Protein AF-A0A1H3ULE9-F1 (afdb_monomer)

Nearest PDB structures (foldseek):
  8eq8-assembly1_B  TM=8.835E-01  e=4.443E+00  Homo sapiens
  6gn0-assembly1_A  TM=8.458E-01  e=3.526E+00  Homo sapiens
  6fna-assembly1_A  TM=8.331E-01  e=4.987E+00  Homo sapiens
  6fn9-assembly1_A  TM=8.378E-01  e=5.284E+00  Homo sapiens
  6f09-assembly3_P  TM=6.917E-01  e=9.418E+00  Homo sapiens

Radius of gyration: 18.26 Å; Cα contacts (8 Å, |Δi|>4): 29; chains: 1; bounding box: 48×48×41 Å

Organism: NCBI:txid1503961

Structure (mmCIF, N/CA/C/O backbone):
data_AF-A0A1H3ULE9-F1
#
_entry.id   AF-A0A1H3ULE9-F1
#
loop_
_atom_site.group_PDB
_atom_site.id
_atom_site.type_symbol
_atom_site.label_atom_id
_atom_site.label_alt_id
_atom_site.label_comp_id
_atom_site.label_asym_id
_atom_site.label_entity_id
_atom_site.label_seq_id
_atom_site.pdbx_PDB_ins_code
_atom_site.Cartn_x
_atom_site.Cartn_y
_atom_site.Cartn_z
_atom_site.occupancy
_atom_site.B_iso_or_equiv
_atom_site.auth_seq_id
_atom_site.auth_comp_id
_atom_site.auth_asym_id
_atom_site.auth_atom_id
_atom_site.pdbx_PDB_model_num
ATOM 1 N N . MET A 1 1 ? -6.860 7.112 -21.674 1.00 36.97 1 MET A N 1
ATOM 2 C CA . MET A 1 1 ? -5.486 7.649 -21.695 1.00 36.97 1 MET A CA 1
ATOM 3 C C . MET A 1 1 ? -4.582 6.442 -21.779 1.00 36.97 1 MET A C 1
ATOM 5 O O . MET A 1 1 ? -4.748 5.556 -20.953 1.00 36.97 1 MET A O 1
ATOM 9 N N . GLU A 1 2 ? -3.754 6.340 -22.815 1.00 44.34 2 GLU A N 1
ATOM 10 C CA . GLU A 1 2 ? -2.791 5.242 -22.935 1.00 44.34 2 GLU A CA 1
ATOM 11 C C . GLU A 1 2 ? -1.764 5.420 -21.815 1.00 44.34 2 GLU A C 1
ATOM 13 O O . GLU A 1 2 ? -0.952 6.341 -21.853 1.00 44.34 2 GLU A O 1
ATOM 18 N N . GLN A 1 3 ? -1.882 4.630 -20.748 1.00 57.03 3 GLN A N 1
ATOM 19 C CA . GLN A 1 3 ? -0.869 4.613 -19.703 1.00 57.03 3 GLN A CA 1
ATOM 20 C C . GLN A 1 3 ? 0.319 3.844 -20.266 1.00 57.03 3 GLN A C 1
ATOM 22 O O . GLN A 1 3 ? 0.236 2.639 -20.500 1.00 57.03 3 GLN A O 1
ATOM 27 N N . HIS A 1 4 ? 1.402 4.561 -20.562 1.00 67.62 4 HIS A N 1
ATOM 28 C CA . HIS A 1 4 ? 2.664 3.912 -20.873 1.00 67.62 4 HIS A CA 1
ATOM 29 C C . HIS A 1 4 ? 3.068 3.034 -19.681 1.00 67.62 4 HIS A C 1
ATOM 31 O O . HIS A 1 4 ? 2.890 3.456 -18.536 1.00 67.62 4 HIS A O 1
ATOM 37 N N . PRO A 1 5 ? 3.576 1.815 -19.925 1.00 78.44 5 PRO A N 1
ATOM 38 C CA . PRO A 1 5 ? 4.045 0.965 -18.844 1.00 78.44 5 PRO A CA 1
ATOM 39 C C . PRO A 1 5 ? 5.170 1.684 -18.095 1.00 78.44 5 PRO A C 1
ATOM 41 O O . PRO A 1 5 ? 6.091 2.212 -18.720 1.00 78.44 5 PRO A O 1
ATOM 44 N N . LEU A 1 6 ? 5.077 1.707 -16.764 1.00 81.50 6 LEU A N 1
ATOM 45 C CA . LEU A 1 6 ? 6.099 2.302 -15.907 1.00 81.50 6 LEU A CA 1
ATOM 46 C C . LEU A 1 6 ? 7.446 1.611 -16.119 1.00 81.50 6 LEU A C 1
ATOM 48 O O . LEU A 1 6 ? 7.527 0.383 -16.245 1.00 81.50 6 LEU A O 1
ATOM 52 N N . THR A 1 7 ? 8.511 2.402 -16.106 1.00 86.50 7 THR A N 1
ATOM 53 C CA . THR A 1 7 ? 9.878 1.894 -16.045 1.00 86.50 7 THR A CA 1
ATOM 54 C C . THR A 1 7 ? 10.138 1.209 -14.705 1.00 86.50 7 THR A C 1
ATOM 56 O O . THR A 1 7 ? 9.442 1.427 -13.714 1.00 86.50 7 THR A O 1
ATOM 59 N N . TYR A 1 8 ? 11.183 0.380 -14.653 1.00 80.88 8 TYR A N 1
ATOM 60 C CA . TYR A 1 8 ? 11.585 -0.291 -13.415 1.00 80.88 8 TYR A CA 1
ATOM 61 C C . TYR A 1 8 ? 11.868 0.703 -12.276 1.00 80.88 8 TYR A C 1
ATOM 63 O O . TYR A 1 8 ? 11.438 0.477 -11.151 1.00 80.88 8 TYR A O 1
ATOM 71 N N . LEU A 1 9 ? 12.535 1.824 -12.574 1.00 84.44 9 LEU A N 1
ATOM 72 C CA . LEU A 1 9 ? 12.820 2.859 -11.580 1.00 84.44 9 LEU A CA 1
ATOM 73 C C . LEU A 1 9 ? 11.533 3.494 -11.036 1.00 84.44 9 LEU A C 1
ATOM 75 O O . LEU A 1 9 ? 11.384 3.600 -9.826 1.00 84.44 9 LEU A O 1
ATOM 79 N N . GLU A 1 10 ? 10.583 3.842 -11.905 1.00 85.06 10 GLU A N 1
ATOM 80 C CA . GLU A 1 10 ? 9.300 4.424 -11.482 1.00 85.06 10 GLU A CA 1
ATOM 81 C C . GLU A 1 10 ? 8.475 3.434 -10.647 1.00 85.06 10 GLU A C 1
ATOM 83 O O . GLU A 1 10 ? 7.878 3.815 -9.642 1.00 85.06 10 GLU A O 1
ATOM 88 N N . LYS A 1 11 ? 8.487 2.138 -11.002 1.00 83.81 11 LYS A N 1
ATOM 89 C CA . LYS A 1 11 ? 7.872 1.089 -10.170 1.00 83.81 11 LYS A CA 1
ATOM 90 C C . LYS A 1 11 ? 8.507 1.035 -8.776 1.00 83.81 11 LYS A C 1
ATOM 92 O O . LYS A 1 11 ? 7.790 0.880 -7.791 1.00 83.81 11 LYS A O 1
ATOM 97 N N . LEU A 1 12 ? 9.832 1.174 -8.677 1.00 82.56 12 LEU A N 1
ATOM 98 C CA . LEU A 1 12 ? 10.542 1.185 -7.395 1.00 82.56 12 LEU A CA 1
ATOM 99 C C . LEU A 1 12 ? 10.220 2.419 -6.550 1.00 82.56 12 LEU A C 1
ATOM 101 O O . LEU A 1 12 ? 9.983 2.288 -5.351 1.00 82.56 12 LEU A O 1
ATOM 105 N N . GLU A 1 13 ? 10.203 3.603 -7.160 1.00 85.50 13 GLU A N 1
ATOM 106 C CA . GLU A 1 13 ? 9.836 4.848 -6.480 1.00 85.50 13 GLU A CA 1
ATOM 107 C C . GLU A 1 13 ? 8.406 4.764 -5.934 1.00 85.50 13 GLU A C 1
ATOM 109 O O . GLU A 1 13 ? 8.175 5.047 -4.756 1.00 85.50 13 GLU A O 1
ATOM 114 N N . ASN A 1 14 ? 7.466 4.276 -6.748 1.00 88.75 14 ASN A N 1
ATOM 115 C CA . ASN A 1 14 ? 6.080 4.082 -6.329 1.00 88.75 14 ASN A CA 1
ATOM 116 C C . ASN A 1 14 ? 5.964 3.046 -5.202 1.00 88.75 14 ASN A C 1
ATOM 118 O O . ASN A 1 14 ? 5.281 3.295 -4.208 1.00 88.75 14 ASN A O 1
ATOM 122 N N . LEU A 1 15 ? 6.674 1.916 -5.299 1.00 87.00 15 LEU A N 1
ATOM 123 C CA . LEU A 1 15 ? 6.726 0.908 -4.234 1.00 87.00 15 LEU A CA 1
ATOM 124 C C . LEU A 1 15 ? 7.256 1.477 -2.917 1.00 87.00 15 LEU A C 1
ATOM 126 O O . LEU A 1 15 ? 6.718 1.161 -1.855 1.00 87.00 15 LEU A O 1
ATOM 130 N N . TYR A 1 16 ? 8.292 2.315 -2.974 1.00 86.12 16 TYR A N 1
ATOM 131 C CA . TYR A 1 16 ? 8.852 2.956 -1.789 1.00 86.12 16 TYR A CA 1
ATOM 132 C C . TYR A 1 16 ? 7.833 3.890 -1.125 1.00 86.12 16 TYR A C 1
ATOM 134 O O . TYR A 1 16 ? 7.594 3.788 0.079 1.00 86.12 16 TYR A O 1
ATOM 142 N N . VAL A 1 17 ? 7.162 4.737 -1.911 1.00 90.44 17 VAL A N 1
ATOM 143 C CA . VAL A 1 17 ? 6.105 5.630 -1.409 1.00 90.44 17 VAL A CA 1
ATOM 144 C C . VAL A 1 17 ? 4.960 4.839 -0.773 1.00 90.44 17 VAL A C 1
ATOM 146 O O . VAL A 1 17 ? 4.487 5.197 0.309 1.00 90.44 17 VAL A O 1
ATOM 149 N N . LEU A 1 18 ? 4.527 3.743 -1.401 1.00 91.56 18 LEU A N 1
ATOM 150 C CA . LEU A 1 18 ? 3.477 2.878 -0.862 1.00 91.56 18 LEU A CA 1
ATOM 151 C C . LEU A 1 18 ? 3.896 2.195 0.444 1.00 91.56 18 LEU A C 1
ATOM 153 O O 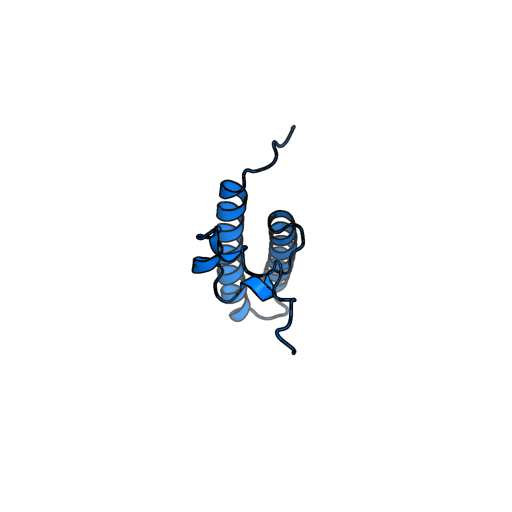. LEU A 1 18 ? 3.087 2.107 1.369 1.00 91.56 18 LEU A O 1
ATOM 157 N N . LEU A 1 19 ? 5.156 1.765 0.560 1.00 88.44 19 LEU A N 1
ATOM 158 C CA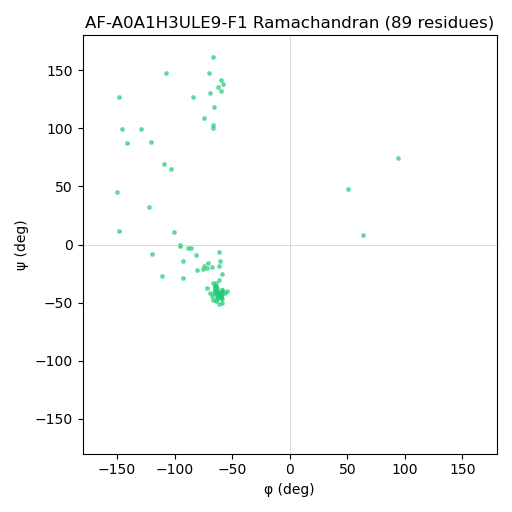 . LEU A 1 19 ? 5.685 1.151 1.777 1.00 88.44 19 LEU A CA 1
ATOM 159 C C . LEU A 1 19 ? 5.682 2.132 2.958 1.00 88.44 19 LEU A C 1
ATOM 161 O O . LEU A 1 19 ? 5.185 1.789 4.032 1.00 88.44 19 LEU A O 1
ATOM 165 N N . GLU A 1 20 ? 6.195 3.344 2.750 1.00 90.94 20 GLU A N 1
ATOM 166 C CA . GLU A 1 20 ? 6.200 4.416 3.756 1.00 90.94 20 GLU A CA 1
ATOM 167 C C . GLU A 1 20 ? 4.766 4.799 4.156 1.00 90.94 20 GLU A C 1
ATOM 169 O O . GLU A 1 20 ? 4.433 4.903 5.340 1.00 90.94 20 GLU A O 1
ATOM 174 N N . THR A 1 21 ? 3.870 4.924 3.171 1.00 93.12 21 THR A N 1
ATOM 175 C CA . THR A 1 21 ? 2.455 5.242 3.410 1.00 93.12 21 THR A CA 1
ATOM 176 C C . THR A 1 21 ? 1.771 4.152 4.232 1.00 93.12 21 THR A C 1
ATOM 178 O O . THR A 1 21 ? 1.040 4.456 5.177 1.00 93.12 21 THR A O 1
ATOM 181 N N . ARG A 1 22 ? 2.035 2.877 3.923 1.00 92.94 22 ARG A N 1
ATOM 182 C CA . ARG A 1 22 ? 1.522 1.736 4.688 1.00 92.94 22 ARG A CA 1
ATOM 183 C C . ARG A 1 22 ? 1.978 1.797 6.143 1.00 92.94 22 ARG A C 1
ATOM 185 O O . ARG A 1 22 ? 1.138 1.705 7.032 1.00 92.94 22 ARG A O 1
ATOM 192 N N . GLN A 1 23 ? 3.275 1.993 6.386 1.00 91.50 23 GLN A N 1
ATOM 193 C CA . GLN A 1 23 ? 3.828 2.072 7.743 1.00 91.50 23 GLN A CA 1
ATOM 194 C C . GLN A 1 23 ? 3.206 3.223 8.544 1.00 91.50 23 GLN A C 1
ATOM 196 O O . GLN A 1 23 ? 2.837 3.049 9.706 1.00 91.50 23 GLN A O 1
ATOM 201 N N . MET A 1 24 ? 3.027 4.387 7.914 1.00 93.88 24 MET A N 1
ATOM 202 C CA . MET A 1 24 ? 2.355 5.531 8.529 1.00 93.88 24 MET A CA 1
ATOM 203 C C . MET A 1 24 ? 0.900 5.206 8.907 1.00 93.88 24 MET A C 1
ATOM 205 O O . MET A 1 24 ? 0.450 5.556 10.000 1.00 93.88 24 MET A O 1
ATOM 209 N N . LEU A 1 25 ? 0.158 4.540 8.019 1.00 94.75 25 LEU A N 1
ATOM 210 C CA . LEU A 1 25 ? -1.238 4.163 8.248 1.00 94.75 25 LEU A CA 1
ATOM 211 C C . LEU A 1 25 ? -1.383 3.081 9.326 1.00 94.75 25 LEU A C 1
ATOM 213 O O . LEU A 1 25 ? -2.247 3.211 10.190 1.00 94.75 25 LEU A O 1
ATOM 217 N N . GLU A 1 26 ? -0.519 2.065 9.330 1.00 93.12 26 GLU A N 1
ATOM 218 C CA . GLU A 1 26 ? -0.458 1.038 10.380 1.00 93.12 26 GLU A CA 1
ATOM 219 C C . GLU A 1 26 ? -0.175 1.667 11.753 1.00 93.12 26 GLU A C 1
ATOM 221 O O . GLU A 1 26 ? -0.869 1.376 12.730 1.00 93.12 26 GLU A O 1
ATOM 226 N N . ALA A 1 27 ? 0.785 2.597 11.822 1.00 93.12 27 ALA A N 1
ATOM 227 C CA . ALA A 1 27 ? 1.093 3.332 13.046 1.00 93.12 27 ALA A CA 1
ATOM 228 C C . ALA A 1 27 ? -0.094 4.181 13.526 1.00 93.12 27 ALA A C 1
ATOM 230 O O . ALA A 1 27 ? -0.395 4.213 14.721 1.00 93.12 27 ALA A O 1
ATOM 231 N N . LYS A 1 28 ? -0.802 4.841 12.601 1.00 92.50 28 LYS A N 1
ATOM 232 C CA . LYS A 1 28 ? -2.006 5.618 12.914 1.00 92.50 28 LYS A CA 1
ATOM 233 C C . LYS A 1 28 ? -3.138 4.724 13.429 1.00 92.50 28 LYS A C 1
ATOM 235 O O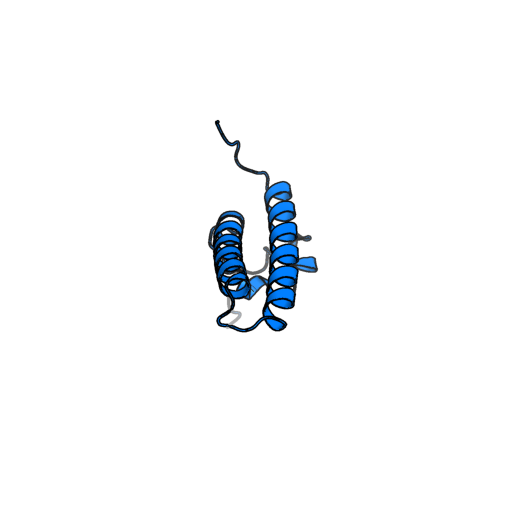 . LYS A 1 28 ? -3.822 5.094 14.379 1.00 92.50 28 LYS A O 1
ATOM 240 N N . MET A 1 29 ? -3.301 3.540 12.841 1.00 92.81 29 MET A N 1
ATOM 241 C CA . MET A 1 29 ? -4.333 2.571 13.209 1.00 92.81 29 MET A CA 1
ATOM 242 C C . MET A 1 29 ? -4.150 2.024 14.630 1.00 92.81 29 MET A C 1
ATOM 244 O O . MET A 1 29 ? -5.135 1.851 15.337 1.00 92.81 29 MET A O 1
ATOM 248 N N . HIS A 1 30 ? -2.908 1.833 15.088 1.00 89.88 30 HIS A N 1
ATOM 249 C CA . HIS A 1 30 ? -2.606 1.342 16.441 1.00 89.88 30 HIS A CA 1
ATOM 250 C C . HIS A 1 30 ? -3.118 2.270 17.567 1.00 89.88 30 HIS A C 1
ATOM 252 O O . HIS A 1 30 ? -3.231 1.853 18.719 1.00 89.88 30 HIS A O 1
ATOM 258 N N . GLY A 1 31 ? -3.413 3.539 17.261 1.00 89.12 31 GLY A N 1
ATOM 259 C CA . GLY A 1 31 ? -3.976 4.504 18.211 1.00 89.12 31 GLY A CA 1
ATOM 260 C C . GLY A 1 31 ? -5.502 4.635 18.173 1.00 89.12 31 GLY A C 1
ATOM 261 O O . GLY A 1 31 ? -6.045 5.436 18.934 1.00 89.12 31 GLY A O 1
ATOM 262 N N . LEU A 1 32 ? -6.191 3.907 17.290 1.00 92.50 32 LEU A N 1
ATOM 263 C CA . LEU A 1 32 ? -7.624 4.063 17.048 1.00 92.50 32 LEU A CA 1
ATOM 264 C C . LEU A 1 32 ? -8.434 2.897 17.633 1.00 92.50 32 LEU A C 1
ATOM 266 O O . LEU A 1 32 ? -7.957 1.766 17.633 1.00 92.50 32 LEU A O 1
ATOM 270 N N . PRO A 1 33 ? -9.677 3.138 18.088 1.00 92.56 33 PRO A N 1
ATOM 271 C CA . PRO A 1 33 ? -10.616 2.060 18.389 1.00 92.56 33 PRO A CA 1
AT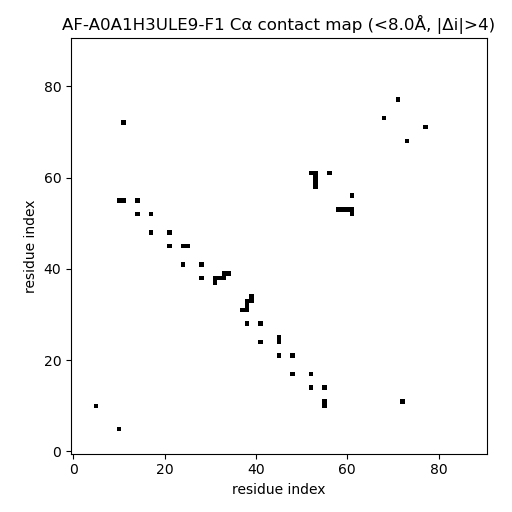OM 272 C C . PRO A 1 33 ? -10.946 1.255 17.124 1.00 92.56 33 PRO A C 1
ATOM 274 O O . PRO A 1 33 ? -11.240 1.855 1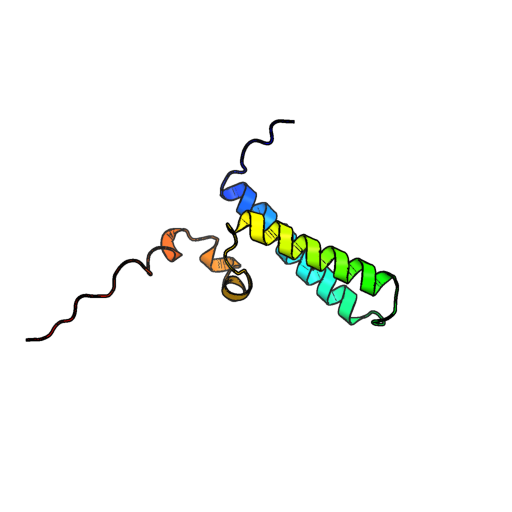6.084 1.00 92.56 33 PRO A O 1
ATOM 277 N N . ASP A 1 34 ? -10.955 -0.076 17.224 1.00 87.50 34 ASP A N 1
ATOM 278 C CA . ASP A 1 34 ? -11.193 -1.010 16.104 1.00 87.50 34 ASP A CA 1
ATOM 279 C C . ASP A 1 34 ? -12.559 -0.811 15.413 1.00 87.50 34 ASP A C 1
ATOM 281 O O . ASP A 1 34 ? -12.763 -1.127 14.241 1.00 87.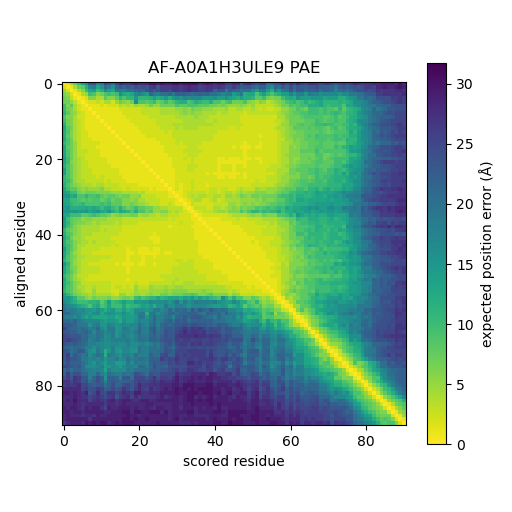50 34 ASP A O 1
ATOM 285 N N . ASP A 1 35 ? -13.520 -0.268 16.147 1.00 89.56 35 ASP A N 1
ATOM 286 C CA . ASP A 1 35 ? -14.896 0.007 15.752 1.00 89.56 35 ASP A CA 1
ATOM 287 C C . ASP A 1 35 ? -15.114 1.452 15.265 1.00 89.56 35 ASP A C 1
ATOM 289 O O . ASP A 1 35 ? -16.212 1.807 14.823 1.00 89.56 35 ASP A O 1
ATOM 293 N N . SER A 1 36 ? -14.063 2.279 15.271 1.00 94.81 36 SER A N 1
ATOM 294 C CA . SER A 1 36 ? -14.124 3.634 14.724 1.00 94.81 36 SER A CA 1
ATOM 295 C C . SER A 1 36 ? -14.234 3.637 13.194 1.00 94.81 36 SER A C 1
ATOM 297 O O . SER A 1 36 ? -13.686 2.788 12.487 1.00 94.81 36 SER A O 1
ATOM 299 N N . GLU A 1 37 ? -14.937 4.633 12.652 1.00 94.38 37 GLU A N 1
ATOM 300 C CA . GLU A 1 37 ? -15.026 4.839 11.201 1.00 94.38 37 GLU A CA 1
ATOM 301 C C . GLU A 1 37 ? -13.637 5.043 10.579 1.00 94.38 37 GLU A C 1
ATOM 303 O O . GLU A 1 37 ? -13.338 4.481 9.526 1.00 94.38 37 GLU A O 1
ATOM 308 N N . GLU A 1 38 ? -12.766 5.779 11.271 1.00 93.94 38 GLU A N 1
ATOM 309 C CA . GLU A 1 38 ? -11.397 6.036 10.833 1.00 93.94 38 GLU A CA 1
ATOM 310 C C . GLU A 1 38 ? -10.568 4.747 10.735 1.00 93.94 38 GLU A C 1
ATOM 312 O O . GLU A 1 38 ? -9.875 4.554 9.738 1.00 93.94 38 GLU A O 1
ATOM 317 N N . TYR A 1 39 ? -10.701 3.821 11.692 1.00 95.56 39 TYR A N 1
ATOM 318 C CA . TYR A 1 39 ? -10.058 2.505 11.624 1.00 95.56 39 TYR A CA 1
ATOM 319 C C . TYR A 1 39 ? -10.496 1.725 10.378 1.00 95.56 39 TYR A C 1
ATOM 321 O O . TYR A 1 39 ? -9.665 1.206 9.632 1.00 95.56 39 TYR A O 1
ATOM 329 N N . ARG A 1 40 ? -11.806 1.688 10.096 1.00 94.50 40 ARG A N 1
ATOM 330 C CA . ARG A 1 40 ? -12.355 0.977 8.927 1.00 94.50 40 ARG A CA 1
ATOM 331 C C . ARG A 1 40 ? -11.898 1.594 7.604 1.00 94.50 40 ARG A C 1
ATOM 333 O O . ARG A 1 40 ? -11.667 0.864 6.639 1.00 94.50 40 ARG A O 1
ATOM 340 N N . LEU A 1 41 ? -11.770 2.921 7.547 1.00 95.94 41 LEU A N 1
ATOM 341 C CA . LEU A 1 41 ? -11.234 3.625 6.381 1.00 95.94 41 LEU A CA 1
ATOM 342 C C . LEU A 1 41 ? -9.755 3.296 6.167 1.00 95.94 41 LEU A C 1
ATOM 344 O O . LEU A 1 41 ? -9.383 2.898 5.065 1.00 95.94 41 LEU A O 1
ATOM 348 N N . ILE A 1 42 ? -8.943 3.366 7.225 1.00 95.12 42 ILE A N 1
ATOM 349 C CA . ILE A 1 42 ? -7.519 3.024 7.160 1.00 95.12 42 ILE A CA 1
ATOM 350 C C . ILE A 1 42 ? -7.328 1.565 6.732 1.00 95.12 42 ILE A C 1
ATOM 352 O O . ILE A 1 42 ? -6.522 1.296 5.848 1.00 95.12 42 ILE A O 1
ATOM 356 N N . GLN A 1 43 ? -8.110 0.627 7.272 1.00 94.81 43 GLN A N 1
ATOM 357 C CA . GLN A 1 43 ? -8.055 -0.781 6.869 1.00 94.81 43 GLN A CA 1
ATOM 358 C C . GLN A 1 43 ? -8.359 -0.969 5.374 1.00 94.81 43 GLN A C 1
ATOM 360 O O . GLN A 1 43 ? -7.688 -1.743 4.689 1.00 94.81 43 GLN A O 1
ATOM 365 N N . LYS A 1 44 ? -9.354 -0.246 4.846 1.00 95.56 44 LYS A N 1
ATOM 366 C CA . LYS A 1 44 ? -9.685 -0.276 3.417 1.00 95.56 44 LYS A CA 1
ATOM 367 C C . LYS A 1 44 ? -8.551 0.287 2.560 1.00 95.56 44 LYS A C 1
ATOM 369 O O . LYS A 1 44 ? -8.280 -0.259 1.494 1.00 95.56 44 LYS A O 1
ATOM 374 N N . ASP A 1 45 ? -7.905 1.361 2.997 1.00 95.69 45 ASP A N 1
ATOM 375 C CA . ASP A 1 45 ? -6.795 1.960 2.255 1.00 95.69 45 ASP A CA 1
ATOM 376 C C . ASP A 1 45 ? -5.534 1.089 2.313 1.00 95.69 45 ASP A C 1
ATOM 378 O O . ASP A 1 45 ? -4.889 0.897 1.286 1.00 95.69 45 ASP A O 1
ATOM 382 N N . LEU A 1 46 ? -5.248 0.449 3.451 1.00 94.88 46 LEU A N 1
ATOM 383 C CA . LEU A 1 46 ? -4.190 -0.560 3.571 1.00 94.88 46 LEU A CA 1
ATOM 384 C C . LEU A 1 46 ? -4.406 -1.738 2.608 1.00 94.88 46 LEU A C 1
ATOM 386 O O . LEU A 1 46 ? -3.448 -2.219 2.003 1.00 94.88 46 LEU A O 1
ATOM 390 N N . ALA A 1 47 ? -5.65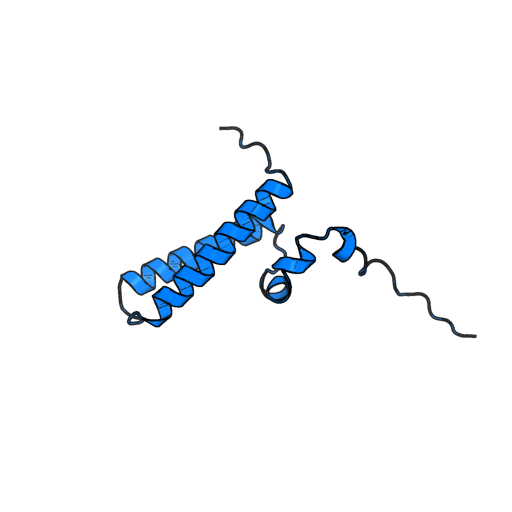4 -2.180 2.421 1.00 94.19 47 ALA A N 1
ATOM 391 C CA . ALA A 1 47 ? -5.977 -3.237 1.464 1.00 94.19 47 ALA A CA 1
ATOM 392 C C . ALA A 1 47 ? -5.688 -2.820 0.010 1.00 94.19 47 ALA A C 1
ATOM 394 O O . ALA A 1 47 ? -5.101 -3.601 -0.733 1.00 94.19 47 ALA A O 1
ATOM 395 N N . LYS A 1 48 ? -6.027 -1.582 -0.375 1.00 95.19 48 LYS A N 1
ATOM 396 C CA . LYS A 1 48 ? -5.704 -1.048 -1.711 1.00 95.19 48 LYS A CA 1
ATOM 397 C C . LYS A 1 48 ? -4.205 -0.898 -1.924 1.00 95.19 48 LYS A C 1
ATOM 399 O O . LYS A 1 48 ? -3.714 -1.226 -2.991 1.00 95.19 48 LYS A O 1
ATOM 404 N N . ILE A 1 49 ? -3.480 -0.419 -0.912 1.00 92.44 49 ILE A N 1
ATOM 405 C CA . ILE A 1 49 ? -2.021 -0.308 -0.988 1.00 92.44 49 ILE A CA 1
ATOM 406 C C . ILE A 1 49 ? -1.418 -1.692 -1.232 1.00 92.44 49 ILE A C 1
ATOM 408 O O . ILE A 1 49 ? -0.549 -1.832 -2.081 1.00 92.44 49 ILE A O 1
ATOM 412 N N . LYS A 1 50 ? -1.906 -2.733 -0.543 1.00 89.12 50 LYS A N 1
ATOM 413 C CA . LYS A 1 50 ? -1.441 -4.105 -0.779 1.00 89.12 50 LYS A CA 1
ATOM 414 C C . LYS A 1 50 ? -1.675 -4.552 -2.226 1.00 89.12 50 LYS A C 1
ATOM 416 O O . LYS A 1 50 ? -0.769 -5.133 -2.812 1.00 89.12 50 LYS A O 1
ATOM 421 N N . GLU A 1 51 ? -2.854 -4.275 -2.775 1.00 90.19 51 GLU A N 1
ATOM 422 C CA . GLU A 1 51 ? -3.199 -4.572 -4.172 1.00 90.19 51 GLU A CA 1
ATOM 423 C C . GLU A 1 51 ? -2.275 -3.827 -5.150 1.00 90.19 51 GLU A C 1
ATOM 425 O O . GLU A 1 51 ? -1.618 -4.458 -5.969 1.00 90.19 51 GLU A O 1
ATOM 430 N N . GLU A 1 52 ? -2.110 -2.512 -4.988 1.00 90.06 52 GLU A N 1
ATOM 431 C CA . GLU A 1 52 ? -1.263 -1.703 -5.874 1.00 90.06 52 GLU A CA 1
ATOM 432 C C . GLU A 1 52 ? 0.214 -2.118 -5.807 1.00 90.06 52 GLU A C 1
ATOM 434 O O . GLU A 1 52 ? 0.914 -2.166 -6.818 1.00 90.06 52 GLU A O 1
ATOM 439 N N . MET A 1 53 ? 0.713 -2.475 -4.622 1.00 86.31 53 MET A N 1
ATOM 440 C CA . MET A 1 53 ? 2.082 -2.962 -4.517 1.00 86.31 53 MET A CA 1
ATOM 441 C C . MET A 1 53 ? 2.268 -4.316 -5.230 1.00 86.31 53 MET A C 1
ATOM 443 O O . MET A 1 53 ? 3.345 -4.547 -5.779 1.00 86.31 53 MET A O 1
ATOM 447 N N . MET A 1 54 ? 1.253 -5.194 -5.254 1.00 84.56 54 MET A N 1
ATOM 448 C CA . MET A 1 54 ? 1.312 -6.460 -6.005 1.00 84.56 54 MET A CA 1
ATOM 449 C C . MET A 1 54 ? 1.416 -6.227 -7.515 1.00 84.56 54 MET A C 1
ATOM 451 O O . MET A 1 54 ? 2.147 -6.957 -8.188 1.00 84.56 54 MET A O 1
ATOM 455 N N . ASP A 1 55 ? 0.762 -5.186 -8.034 1.00 85.50 55 ASP A N 1
ATOM 456 C CA . ASP A 1 55 ? 0.861 -4.800 -9.447 1.00 85.50 55 ASP A CA 1
ATOM 457 C C . ASP A 1 55 ? 2.287 -4.361 -9.821 1.00 85.50 55 ASP A C 1
ATOM 459 O O . ASP A 1 55 ? 2.767 -4.606 -10.932 1.00 85.50 55 ASP A O 1
ATOM 463 N N . TYR A 1 56 ? 3.011 -3.736 -8.888 1.00 80.44 56 TYR A N 1
ATOM 464 C CA . TYR A 1 56 ? 4.403 -3.342 -9.109 1.00 80.44 56 TYR A CA 1
ATOM 465 C C . TYR A 1 56 ? 5.408 -4.486 -8.934 1.00 80.44 56 TYR A C 1
ATOM 467 O O . TYR A 1 56 ? 6.505 -4.397 -9.491 1.00 80.44 56 TYR A O 1
ATOM 475 N N . THR A 1 57 ? 5.062 -5.551 -8.203 1.00 75.81 57 THR A N 1
ATOM 476 C CA . THR A 1 57 ? 5.937 -6.716 -7.975 1.00 75.81 57 THR A CA 1
ATOM 477 C C . THR A 1 57 ? 5.626 -7.921 -8.860 1.00 75.81 57 THR A C 1
ATOM 479 O O . THR A 1 57 ? 6.188 -8.994 -8.623 1.00 75.81 57 THR A O 1
ATOM 482 N N . ASP A 1 58 ? 4.771 -7.761 -9.875 1.00 71.94 58 ASP A N 1
ATOM 483 C CA . ASP A 1 58 ? 4.284 -8.850 -10.732 1.00 71.94 58 ASP A CA 1
ATOM 484 C C . ASP A 1 58 ? 3.751 -10.028 -9.881 1.00 71.94 58 ASP A C 1
ATOM 486 O O . ASP A 1 58 ? 4.147 -11.181 -10.056 1.00 71.94 58 ASP A O 1
ATOM 490 N N . GLU A 1 59 ? 2.911 -9.713 -8.885 1.00 63.50 59 GLU A N 1
ATOM 491 C CA . GLU A 1 59 ? 2.297 -10.649 -7.925 1.00 63.50 59 GLU A CA 1
ATOM 492 C C . GLU A 1 59 ? 3.276 -11.387 -6.987 1.00 63.50 59 GLU A C 1
ATOM 494 O O . GLU A 1 59 ? 2.871 -12.260 -6.211 1.00 63.50 59 GLU A O 1
ATOM 499 N N . LYS A 1 60 ? 4.568 -11.027 -6.973 1.00 62.12 60 LYS A N 1
ATOM 500 C CA . LYS A 1 60 ? 5.518 -11.580 -5.994 1.00 62.12 60 LYS A CA 1
ATOM 501 C C . LYS A 1 60 ? 5.199 -11.063 -4.592 1.00 62.12 60 LYS A C 1
ATOM 503 O O . LYS A 1 60 ? 5.049 -9.857 -4.377 1.00 62.12 60 LYS A O 1
ATOM 508 N N . SER A 1 61 ? 5.122 -11.984 -3.627 1.00 55.34 61 SER A N 1
ATOM 509 C CA . SER A 1 61 ? 4.689 -11.682 -2.261 1.00 55.34 61 SER A CA 1
ATOM 510 C C . SER A 1 61 ? 5.674 -10.760 -1.534 1.00 55.34 61 SER A C 1
ATOM 512 O O . SER A 1 61 ? 6.829 -11.103 -1.287 1.00 55.34 61 SER A O 1
ATOM 514 N N . ILE A 1 62 ? 5.193 -9.581 -1.145 1.00 56.38 62 ILE A N 1
ATOM 515 C CA . ILE A 1 62 ? 5.986 -8.509 -0.518 1.00 56.38 62 ILE A CA 1
ATOM 516 C C . ILE A 1 62 ? 6.387 -8.842 0.919 1.00 56.38 62 ILE A C 1
ATOM 518 O O . ILE A 1 62 ? 7.368 -8.321 1.446 1.00 56.38 62 ILE A O 1
ATOM 522 N N . GLU A 1 63 ? 5.674 -9.768 1.553 1.00 53.56 63 GLU A N 1
ATOM 523 C CA . GLU A 1 63 ? 5.999 -10.265 2.890 1.00 53.56 63 GLU A CA 1
ATOM 524 C C . GLU A 1 63 ? 7.385 -10.942 2.911 1.00 53.56 63 GLU A C 1
ATOM 526 O O . GLU A 1 63 ? 8.121 -10.784 3.884 1.00 53.56 63 GLU A O 1
ATOM 531 N N . GLN A 1 64 ? 7.811 -11.557 1.799 1.00 49.78 64 GLN A N 1
ATOM 532 C CA . GLN A 1 64 ? 9.171 -12.097 1.623 1.00 49.78 64 GLN A CA 1
ATOM 533 C C . GLN A 1 64 ? 10.235 -11.013 1.398 1.00 49.78 64 GLN A C 1
ATOM 535 O O . GLN A 1 64 ? 11.425 -11.254 1.577 1.00 49.78 64 GLN A O 1
ATOM 540 N N . LEU A 1 65 ? 9.812 -9.811 1.017 1.00 50.28 65 LEU A N 1
ATOM 541 C CA . LEU A 1 65 ? 10.685 -8.688 0.699 1.00 50.28 65 LEU A CA 1
ATOM 542 C C . LEU A 1 65 ? 10.934 -7.793 1.939 1.00 50.28 65 LEU A C 1
ATOM 544 O O . LEU A 1 65 ? 11.867 -6.997 1.974 1.00 50.28 65 LEU A O 1
ATOM 548 N N . SER A 1 66 ? 10.146 -7.955 3.004 1.00 48.50 66 SER A N 1
ATOM 549 C CA . SER A 1 66 ? 10.098 -7.065 4.175 1.00 48.50 66 SER A CA 1
ATOM 550 C C . SER A 1 66 ? 11.391 -6.910 5.004 1.00 48.50 66 SER A C 1
ATOM 552 O O . SER A 1 66 ? 11.422 -6.047 5.880 1.00 48.50 66 SER A O 1
ATOM 554 N N . ALA A 1 67 ? 12.465 -7.664 4.739 1.00 45.19 67 ALA A N 1
ATOM 555 C CA . ALA A 1 67 ? 13.654 -7.682 5.600 1.00 45.19 67 ALA A CA 1
ATOM 556 C C . ALA A 1 67 ? 14.989 -7.246 4.956 1.00 45.19 67 ALA A C 1
ATOM 558 O O . ALA A 1 67 ? 15.950 -7.049 5.700 1.00 45.19 67 ALA A O 1
ATOM 559 N N . PRO A 1 68 ? 15.086 -7.033 3.626 1.00 50.06 68 PRO A N 1
ATOM 560 C CA . PRO A 1 68 ? 16.058 -6.061 3.120 1.00 50.06 68 PRO A CA 1
ATOM 561 C C . PRO A 1 68 ? 15.609 -5.385 1.807 1.00 50.06 68 PRO A C 1
ATOM 563 O O . PRO A 1 68 ? 16.402 -5.274 0.878 1.00 50.06 68 PRO A O 1
ATOM 566 N N . ILE A 1 69 ? 14.356 -4.934 1.661 1.00 51.72 69 ILE A N 1
ATOM 567 C CA . ILE A 1 69 ? 13.939 -4.177 0.456 1.00 51.72 69 ILE A CA 1
ATOM 568 C C . ILE A 1 69 ? 14.837 -2.957 0.211 1.00 51.72 69 ILE A C 1
ATOM 570 O O . ILE A 1 69 ? 15.231 -2.701 -0.925 1.00 51.72 69 ILE A O 1
ATOM 574 N N . THR A 1 70 ? 15.225 -2.237 1.264 1.00 50.84 70 THR A N 1
ATOM 575 C CA . THR A 1 70 ? 16.058 -1.035 1.124 1.00 50.84 70 THR A CA 1
ATOM 576 C C . THR A 1 70 ? 17.479 -1.333 0.639 1.00 50.84 70 THR A C 1
ATOM 578 O O . THR A 1 70 ? 18.129 -0.436 0.117 1.00 50.84 70 THR A O 1
ATOM 581 N N . SER A 1 71 ? 17.967 -2.572 0.753 1.00 47.16 71 SER A N 1
ATOM 582 C CA . SER A 1 71 ? 19.308 -2.966 0.294 1.00 47.16 71 SER A CA 1
ATOM 583 C C . SER A 1 71 ? 19.305 -3.909 -0.916 1.00 47.16 71 SER A C 1
ATOM 585 O O . SER A 1 71 ? 20.247 -3.864 -1.703 1.00 47.16 71 SER A O 1
ATOM 587 N N . SER A 1 72 ? 18.254 -4.710 -1.121 1.00 45.75 72 SER A N 1
ATOM 588 C CA . SER A 1 72 ? 18.130 -5.629 -2.267 1.00 45.75 72 SER A CA 1
ATOM 589 C C . SER A 1 72 ? 17.389 -5.029 -3.464 1.00 45.75 72 SER A C 1
ATOM 591 O O . SER A 1 72 ? 17.723 -5.378 -4.590 1.00 45.75 72 SER A O 1
ATOM 593 N N . LEU A 1 73 ? 16.453 -4.083 -3.283 1.00 49.69 73 LEU A N 1
ATOM 594 C CA . LEU A 1 73 ? 15.813 -3.416 -4.434 1.00 49.69 73 LEU A CA 1
ATOM 595 C C . LEU A 1 73 ? 16.726 -2.377 -5.110 1.00 49.69 73 LEU A C 1
ATOM 597 O O . LEU A 1 73 ? 16.542 -2.071 -6.287 1.00 49.69 73 LEU A O 1
ATOM 601 N N . PHE A 1 74 ? 17.738 -1.877 -4.392 1.00 52.28 74 PHE A N 1
ATOM 602 C CA . PHE A 1 74 ? 18.747 -0.940 -4.905 1.00 52.28 74 PHE A CA 1
ATOM 603 C C . PHE A 1 74 ? 19.961 -1.626 -5.547 1.00 52.28 74 PHE A C 1
ATOM 605 O O . PHE A 1 74 ? 20.834 -0.940 -6.080 1.00 52.28 74 PHE A O 1
ATOM 612 N N . ASN A 1 75 ? 20.029 -2.962 -5.524 1.00 46.47 75 ASN A N 1
ATOM 613 C CA . ASN A 1 75 ? 21.107 -3.704 -6.162 1.00 46.47 75 ASN A CA 1
ATOM 614 C C . ASN A 1 75 ? 20.560 -4.812 -7.081 1.00 46.47 75 ASN A C 1
ATOM 616 O O . ASN A 1 75 ? 20.252 -5.904 -6.600 1.00 46.47 75 ASN A O 1
ATOM 620 N N . PRO A 1 76 ? 20.501 -4.590 -8.409 1.00 48.91 76 PRO A N 1
ATOM 621 C CA . PRO A 1 76 ? 20.051 -5.611 -9.356 1.00 48.91 76 PRO A CA 1
ATOM 622 C C . PRO A 1 76 ? 20.922 -6.882 -9.352 1.00 4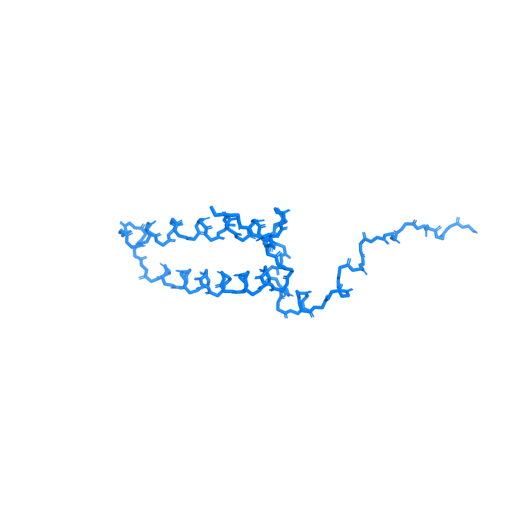8.91 76 PRO A C 1
ATOM 624 O O . PRO A 1 76 ? 20.488 -7.908 -9.868 1.00 48.91 76 PRO A O 1
ATOM 627 N N . ALA A 1 77 ? 22.116 -6.857 -8.744 1.00 52.78 77 ALA A N 1
ATOM 628 C CA . ALA A 1 77 ? 22.970 -8.037 -8.601 1.00 52.78 77 ALA A CA 1
ATOM 629 C C . ALA A 1 77 ? 22.442 -9.078 -7.593 1.00 52.78 77 ALA A C 1
ATOM 631 O O . ALA A 1 77 ? 22.893 -10.215 -7.625 1.00 52.78 77 ALA A O 1
ATOM 632 N N . MET A 1 78 ? 21.483 -8.730 -6.725 1.00 50.06 78 MET A N 1
ATOM 633 C CA . MET A 1 78 ? 20.949 -9.656 -5.710 1.00 50.06 78 MET A CA 1
ATOM 634 C C . MET A 1 78 ? 19.878 -10.620 -6.252 1.00 50.06 78 MET A C 1
ATOM 636 O O . MET A 1 78 ? 19.497 -11.555 -5.558 1.00 50.06 78 MET A O 1
ATOM 640 N N . TYR A 1 79 ? 19.398 -10.425 -7.487 1.00 48.75 79 TYR A N 1
ATOM 641 C CA . TYR A 1 79 ? 18.487 -11.367 -8.158 1.00 48.75 79 TYR A CA 1
ATOM 642 C C . TYR A 1 79 ? 19.221 -12.504 -8.890 1.00 48.75 79 TYR A C 1
ATOM 644 O O . TYR A 1 79 ? 18.575 -13.386 -9.454 1.00 48.75 79 TYR A O 1
ATOM 652 N N . ILE A 1 80 ? 20.558 -12.493 -8.893 1.00 46.59 80 ILE A N 1
ATOM 653 C CA . ILE A 1 80 ? 21.399 -13.507 -9.535 1.00 46.59 80 ILE A CA 1
ATOM 654 C C . ILE A 1 80 ? 21.954 -14.440 -8.453 1.00 46.59 80 ILE A C 1
ATOM 656 O O . ILE A 1 80 ? 23.150 -14.443 -8.205 1.00 46.59 80 ILE A O 1
ATOM 660 N N . ASP A 1 81 ? 21.101 -15.195 -7.765 1.00 45.09 81 ASP A N 1
ATOM 661 C CA . ASP A 1 81 ? 21.597 -16.334 -6.968 1.00 45.09 81 ASP A CA 1
ATOM 662 C C . ASP A 1 81 ? 20.614 -17.512 -6.876 1.00 45.09 81 ASP A C 1
ATOM 664 O O . ASP A 1 81 ? 20.844 -18.454 -6.128 1.00 45.09 81 ASP A O 1
ATOM 668 N N . ASP A 1 82 ? 19.544 -17.512 -7.683 1.00 47.25 82 ASP A N 1
ATOM 669 C CA . ASP A 1 82 ? 18.589 -18.633 -7.743 1.00 47.25 82 ASP A CA 1
ATOM 670 C C . ASP A 1 82 ? 18.456 -19.221 -9.160 1.00 47.25 82 ASP A C 1
ATOM 672 O O . ASP A 1 82 ? 17.399 -19.680 -9.589 1.00 47.25 82 ASP A O 1
ATOM 676 N N . ILE A 1 83 ? 19.555 -19.193 -9.926 1.00 47.00 83 ILE A N 1
ATOM 677 C CA . ILE A 1 83 ? 19.696 -19.989 -11.151 1.00 47.00 83 ILE A CA 1
ATOM 678 C C . ILE A 1 83 ? 20.911 -20.908 -10.992 1.00 47.00 83 ILE A C 1
ATOM 680 O O . ILE A 1 83 ? 22.020 -20.575 -11.399 1.00 47.00 83 ILE A O 1
ATOM 684 N N . GLY A 1 84 ? 2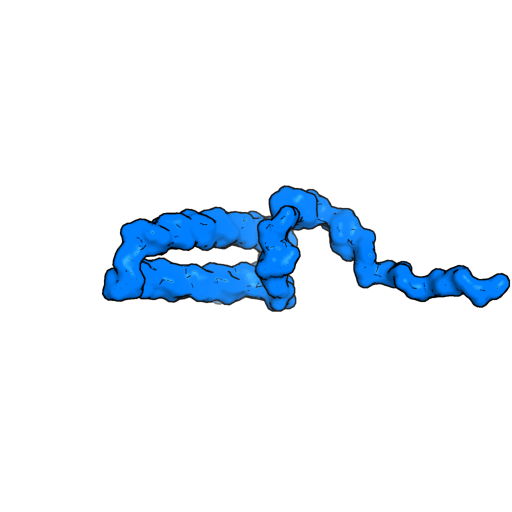0.660 -22.092 -10.427 1.00 44.16 84 GLY A N 1
ATOM 685 C CA . GLY A 1 84 ? 21.455 -23.295 -10.680 1.00 44.16 84 GLY A CA 1
ATOM 686 C C . GLY A 1 84 ? 22.588 -23.583 -9.697 1.00 44.16 84 GLY A C 1
ATOM 687 O O . GLY A 1 84 ? 23.760 -23.499 -10.057 1.00 44.16 84 GLY A O 1
ATOM 688 N N . HIS A 1 85 ? 22.242 -24.050 -8.497 1.00 46.59 85 HIS A N 1
ATOM 689 C CA . HIS A 1 85 ? 23.135 -24.895 -7.702 1.00 46.59 85 HIS A CA 1
ATOM 690 C C . HIS A 1 85 ? 22.594 -26.327 -7.660 1.00 46.59 85 HIS A C 1
ATOM 692 O O . HIS A 1 85 ? 22.125 -26.801 -6.637 1.00 46.59 85 HIS A O 1
ATOM 698 N N . ASP A 1 86 ? 22.655 -26.996 -8.810 1.00 48.97 86 ASP A N 1
ATOM 699 C CA . ASP A 1 86 ? 22.553 -28.449 -8.918 1.00 48.97 86 ASP A CA 1
ATOM 700 C C . ASP A 1 86 ? 23.535 -28.908 -10.004 1.00 48.97 86 ASP A C 1
ATOM 702 O O . ASP A 1 86 ? 23.185 -29.021 -11.176 1.00 48.97 86 ASP A O 1
ATOM 706 N N . ASP A 1 87 ? 24.786 -29.158 -9.622 1.00 43.53 87 ASP A N 1
ATOM 707 C CA . ASP A 1 87 ? 25.378 -30.443 -9.986 1.00 43.53 87 ASP A CA 1
ATOM 708 C C . ASP A 1 87 ? 26.378 -30.880 -8.918 1.00 43.53 87 ASP A C 1
ATOM 710 O O . ASP A 1 87 ? 27.258 -30.139 -8.471 1.00 43.53 87 ASP A O 1
ATOM 714 N N . GLN A 1 88 ? 26.149 -32.096 -8.453 1.00 46.97 88 GLN A N 1
ATOM 715 C CA . GLN A 1 88 ? 26.746 -32.689 -7.279 1.00 46.97 88 GLN A CA 1
ATOM 716 C C . GLN A 1 88 ? 28.101 -33.286 -7.653 1.00 46.97 88 GLN A C 1
ATOM 718 O O . GLN A 1 88 ? 28.208 -34.145 -8.524 1.00 46.97 88 GLN A O 1
ATOM 723 N N . THR A 1 89 ? 29.149 -32.918 -6.924 1.00 49.56 89 THR A N 1
ATOM 724 C CA . THR A 1 89 ? 30.362 -33.735 -6.837 1.00 49.56 89 THR A CA 1
ATOM 725 C C . THR A 1 89 ? 30.050 -35.044 -6.113 1.00 49.56 89 THR A C 1
ATOM 727 O O . THR A 1 89 ? 30.039 -35.045 -4.884 1.00 49.56 89 THR A O 1
ATOM 730 N N . ILE A 1 90 ? 29.853 -36.151 -6.841 1.00 54.19 90 ILE A N 1
ATOM 731 C CA . ILE A 1 90 ? 30.084 -37.521 -6.338 1.00 54.19 90 ILE A CA 1
ATOM 732 C C . ILE A 1 90 ? 30.602 -38.424 -7.473 1.00 54.19 90 ILE A C 1
ATOM 734 O O . ILE A 1 90 ? 29.820 -38.942 -8.268 1.00 54.19 90 ILE A O 1
ATOM 738 N N . THR A 1 91 ? 31.919 -38.644 -7.527 1.00 50.94 91 THR A N 1
ATOM 739 C CA . THR A 1 91 ? 32.623 -39.949 -7.411 1.00 50.94 91 THR A CA 1
ATOM 740 C C . THR A 1 91 ? 34.107 -39.741 -7.698 1.00 50.94 91 THR A C 1
ATOM 742 O O . THR A 1 91 ? 34.432 -39.225 -8.788 1.00 50.94 91 THR A O 1
#

Mean predicted aligned error: 12.68 Å

pLDDT: mean 73.49, std 20.1, range [36.97, 95.94]

Solvent-accessible surface area (backbone atoms only — not comparable to full-atom values): 5793 Å² total; per-residue (Å²): 130,90,76,75,81,74,51,73,67,57,40,49,55,51,45,51,53,48,51,55,51,45,54,53,48,54,60,55,44,77,77,49,58,85,86,37,70,66,34,53,51,49,54,53,51,50,52,50,48,54,53,56,46,26,69,63,47,76,67,50,67,60,80,81,41,73,83,49,47,87,63,48,74,76,32,82,71,70,76,73,78,84,81,81,93,79,83,82,94,83,134

Foldseek 3Di:
DPPDDDDLVRLLVLLVVLVVVLVVLVVVLVPDDCPDPSNVVSVVVNVVSLVSNCVSVVNPDCVVVVPPVVPPSVDPVNVPPPPDPDDDDDD

Sequence (91 aa):
MEQHPLTYLEKLENLYVLLETRQMLEAKMHGLPDDSEEYRLIQKDLAKIKEEMMDYTDEKSIEQLSAPITSSLFNPAMYIDDIGHDDQTIT

Secondary structure (DSSP, 8-state):
---PPPPHHHHHHHHHHHHHHHHHHHHHHTTS-TTSHHHHHHHHHHHHHHHHHHHHTTT--GGGTTTTHHHHTT-GGGG-SSS--------